Protein AF-A0A920WBU6-F1 (afdb_monomer_lite)

Structure (mmCIF, N/CA/C/O backbone):
data_AF-A0A920WBU6-F1
#
_entry.id   AF-A0A920WBU6-F1
#
loop_
_atom_site.group_PDB
_atom_site.id
_atom_site.type_symbol
_atom_site.label_atom_id
_atom_site.label_alt_id
_atom_site.label_comp_id
_atom_site.label_asym_id
_atom_site.label_entity_id
_atom_site.label_seq_id
_atom_site.pdbx_PDB_ins_code
_atom_site.Cartn_x
_atom_site.Cartn_y
_atom_site.Cartn_z
_atom_site.occupancy
_atom_site.B_iso_or_equiv
_atom_site.auth_seq_id
_atom_site.auth_comp_id
_atom_site.auth_asym_id
_atom_site.auth_atom_id
_atom_site.pdbx_PDB_model_num
ATOM 1 N N . MET A 1 1 ? 0.562 4.150 10.153 1.00 88.31 1 MET A N 1
ATOM 2 C CA . MET A 1 1 ? -0.394 3.120 10.631 1.00 88.31 1 MET A CA 1
ATOM 3 C C . MET A 1 1 ? -0.102 2.672 12.045 1.00 88.31 1 MET A C 1
ATOM 5 O O . MET A 1 1 ? -0.979 2.831 12.881 1.00 88.31 1 MET A O 1
ATOM 9 N N . LYS A 1 2 ? 1.116 2.198 12.343 1.00 90.50 2 LYS A N 1
ATOM 10 C CA . LYS A 1 2 ? 1.506 1.806 13.706 1.00 90.50 2 LYS A CA 1
ATOM 11 C C . LYS A 1 2 ? 1.265 2.912 14.742 1.00 90.50 2 LYS A C 1
ATOM 13 O O . LYS A 1 2 ? 0.577 2.678 15.722 1.00 90.50 2 LYS A O 1
ATOM 18 N N . GLU A 1 3 ? 1.729 4.130 14.470 1.00 93.25 3 GLU A N 1
ATOM 19 C CA . GLU A 1 3 ? 1.515 5.294 15.350 1.00 93.25 3 GLU A CA 1
ATOM 20 C C . GLU A 1 3 ? 0.041 5.720 15.448 1.00 93.25 3 GLU A C 1
ATOM 22 O O . GLU A 1 3 ? -0.410 6.204 16.480 1.00 93.25 3 GLU A O 1
ATOM 27 N N . LEU A 1 4 ? -0.740 5.488 14.388 1.00 92.88 4 LEU A N 1
ATOM 28 C CA . LEU A 1 4 ? -2.182 5.733 14.396 1.00 92.88 4 LEU A CA 1
ATOM 29 C C . LEU A 1 4 ? -2.956 4.648 15.156 1.00 92.88 4 LEU A C 1
ATOM 31 O O . LEU A 1 4 ? -4.115 4.892 15.481 1.00 92.88 4 LEU A O 1
ATOM 35 N N . GLY A 1 5 ? -2.332 3.510 15.479 1.00 94.56 5 GLY A N 1
ATOM 36 C CA . GLY A 1 5 ? -2.953 2.392 16.191 1.00 94.56 5 GLY A CA 1
ATOM 37 C C . GLY A 1 5 ? -3.819 1.475 15.325 1.00 94.56 5 GLY A C 1
ATOM 38 O O . GLY A 1 5 ? -4.564 0.691 15.884 1.00 94.56 5 GLY A O 1
ATOM 39 N N . VAL A 1 6 ? -3.718 1.560 13.993 1.00 96.81 6 VAL A N 1
ATOM 40 C CA . VAL A 1 6 ? -4.595 0.832 13.042 1.00 96.81 6 VAL A CA 1
ATOM 41 C C . VAL A 1 6 ? -3.882 -0.282 12.269 1.00 96.81 6 VAL A C 1
ATOM 43 O O . VAL A 1 6 ? -4.370 -0.760 11.249 1.00 96.81 6 VAL A O 1
ATOM 46 N N . ILE A 1 7 ? -2.648 -0.621 12.659 1.00 95.25 7 ILE A N 1
ATOM 47 C CA . ILE A 1 7 ? -1.827 -1.562 11.883 1.00 95.25 7 ILE A CA 1
ATOM 48 C C . ILE A 1 7 ? -2.450 -2.962 11.849 1.00 95.25 7 ILE A C 1
ATOM 50 O O . ILE A 1 7 ? -2.469 -3.581 10.792 1.00 95.25 7 ILE A O 1
ATOM 54 N N . THR A 1 8 ? -3.037 -3.402 12.962 1.00 95.38 8 THR A N 1
ATOM 55 C CA . THR A 1 8 ? -3.684 -4.711 13.085 1.00 95.38 8 THR A CA 1
ATOM 56 C C . THR A 1 8 ? -4.884 -4.834 12.145 1.00 95.38 8 THR A C 1
ATOM 58 O O . THR A 1 8 ? -5.010 -5.830 11.438 1.00 95.38 8 THR A O 1
ATOM 61 N N . GLU A 1 9 ? -5.746 -3.818 12.077 1.00 96.75 9 GLU A N 1
ATOM 62 C CA . GLU A 1 9 ? -6.921 -3.798 11.197 1.00 96.75 9 GLU A CA 1
ATOM 63 C C . GLU A 1 9 ? -6.523 -3.792 9.714 1.00 96.75 9 GLU A C 1
ATOM 65 O O . GLU A 1 9 ? -7.150 -4.456 8.883 1.00 96.75 9 GLU A O 1
ATOM 70 N N . VAL A 1 10 ? -5.446 -3.076 9.375 1.00 96.50 10 VAL A N 1
ATOM 71 C CA . VAL A 1 10 ? -4.890 -3.055 8.015 1.00 96.50 10 VAL A CA 1
ATOM 72 C C . VAL A 1 10 ? -4.339 -4.432 7.623 1.00 96.50 10 VAL A C 1
ATOM 74 O O . VAL A 1 10 ? -4.602 -4.884 6.510 1.00 96.50 10 VAL A O 1
ATOM 77 N N . GLU A 1 11 ? -3.633 -5.124 8.522 1.00 94.94 11 GLU A N 1
ATOM 78 C CA . GLU A 1 11 ? -3.115 -6.482 8.283 1.00 94.94 11 GLU A CA 1
ATOM 79 C C . GLU A 1 11 ? -4.247 -7.513 8.144 1.00 94.94 11 GLU A C 1
ATOM 81 O O . GLU A 1 11 ? -4.230 -8.346 7.235 1.00 94.94 11 GLU A O 1
ATOM 86 N N . GLN A 1 12 ? -5.279 -7.419 8.987 1.00 96.81 12 GLN A N 1
ATOM 87 C CA . GLN A 1 12 ? -6.450 -8.304 8.945 1.00 96.81 12 GLN A CA 1
ATOM 88 C C . GLN A 1 12 ? -7.327 -8.102 7.704 1.00 96.81 12 GLN A C 1
ATOM 90 O O . GLN A 1 12 ? -8.055 -9.014 7.317 1.00 96.81 12 GLN A O 1
ATOM 95 N N . SER A 1 13 ? -7.235 -6.944 7.045 1.00 96.62 13 SER A N 1
ATOM 96 C CA . SER A 1 13 ? -7.969 -6.661 5.802 1.00 96.62 13 SER A CA 1
ATOM 97 C C . SER A 1 13 ? -7.482 -7.486 4.604 1.00 96.62 13 SER A C 1
ATOM 99 O O . SER A 1 13 ? -8.103 -7.444 3.542 1.00 96.62 13 SER A O 1
ATOM 101 N N . GLY A 1 14 ? -6.371 -8.220 4.741 1.00 96.38 14 GLY A N 1
ATOM 102 C CA . GLY A 1 14 ? -5.851 -9.092 3.686 1.00 96.38 14 GLY A CA 1
ATOM 103 C C . GLY A 1 14 ? -5.264 -8.335 2.493 1.00 96.38 14 GLY A C 1
ATOM 104 O O . GLY A 1 14 ? -5.173 -8.883 1.395 1.00 96.38 14 GLY A O 1
ATOM 105 N N . PHE A 1 15 ? -4.877 -7.070 2.682 1.00 98.00 15 PHE A N 1
ATOM 106 C CA . PHE A 1 15 ? -4.213 -6.290 1.644 1.00 98.00 15 PHE A CA 1
ATOM 107 C C . PHE A 1 15 ? -2.872 -6.914 1.255 1.00 98.00 15 PHE A C 1
ATOM 109 O O . PHE A 1 15 ? -2.108 -7.372 2.103 1.00 98.00 15 PHE A O 1
ATOM 116 N N . LEU A 1 16 ? -2.564 -6.902 -0.043 1.00 97.69 16 LEU A N 1
ATOM 117 C CA . LEU A 1 16 ? -1.346 -7.520 -0.555 1.00 97.69 16 LEU A CA 1
ATOM 118 C C . LEU A 1 16 ? -0.113 -6.704 -0.128 1.00 97.69 16 LEU A C 1
ATOM 120 O O . LEU A 1 16 ? -0.060 -5.503 -0.426 1.00 97.69 16 LEU A O 1
ATOM 124 N N . PRO A 1 17 ? 0.906 -7.326 0.492 1.00 97.12 17 PRO A N 1
ATOM 125 C CA . PRO A 1 17 ? 2.173 -6.661 0.750 1.00 97.12 17 PRO A CA 1
ATOM 126 C C . PRO A 1 17 ? 2.839 -6.205 -0.551 1.00 97.12 17 PRO A C 1
ATOM 128 O O . PRO A 1 17 ? 3.029 -6.970 -1.497 1.00 97.12 17 PRO A O 1
ATOM 131 N N . LYS A 1 18 ? 3.228 -4.934 -0.589 1.00 97.88 18 LYS A N 1
ATOM 132 C CA . LYS A 1 18 ? 4.015 -4.322 -1.655 1.00 97.88 18 LYS A CA 1
ATOM 133 C C . LYS A 1 18 ? 5.452 -4.181 -1.174 1.00 97.88 18 LYS A C 1
ATOM 135 O O . LYS A 1 18 ? 5.734 -3.308 -0.360 1.00 97.88 18 LYS A O 1
ATOM 140 N N . TYR A 1 19 ? 6.361 -4.991 -1.704 1.00 98.00 19 TYR A N 1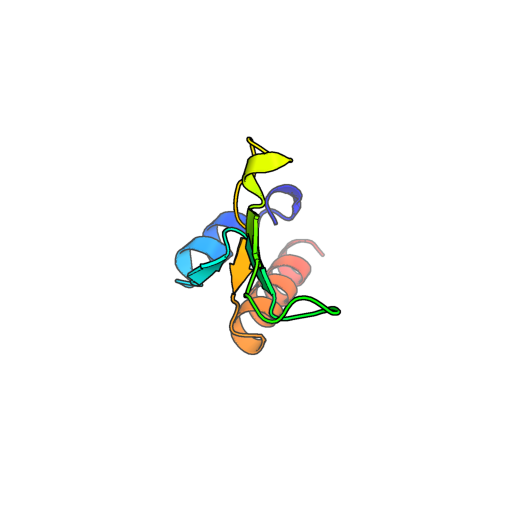
ATOM 141 C CA . TYR A 1 19 ? 7.778 -4.967 -1.311 1.00 98.00 19 TYR A CA 1
ATOM 142 C C . TYR A 1 19 ? 8.618 -3.914 -2.037 1.00 98.00 19 TYR A C 1
ATOM 144 O O . TYR A 1 19 ? 9.746 -3.642 -1.641 1.00 98.00 19 TYR A O 1
ATOM 152 N N . GLY A 1 20 ? 8.080 -3.305 -3.089 1.00 97.62 20 GLY A N 1
ATOM 153 C CA . GLY A 1 20 ? 8.815 -2.353 -3.906 1.00 97.62 20 GLY A CA 1
ATOM 154 C C . GLY A 1 20 ? 8.054 -2.005 -5.172 1.00 97.62 20 GLY A C 1
ATOM 155 O O . GLY A 1 20 ? 6.815 -2.027 -5.191 1.00 97.62 20 GLY A O 1
ATOM 156 N N . ALA A 1 21 ? 8.784 -1.698 -6.235 1.00 97.81 21 ALA A N 1
ATOM 157 C CA . ALA A 1 21 ? 8.195 -1.503 -7.550 1.00 97.81 21 ALA A CA 1
ATOM 158 C C . ALA A 1 21 ? 9.142 -1.946 -8.664 1.00 97.81 21 ALA A C 1
ATOM 160 O O . ALA A 1 21 ? 10.362 -1.876 -8.535 1.00 97.81 21 ALA A O 1
ATOM 161 N N . THR A 1 22 ? 8.542 -2.345 -9.781 1.00 97.62 22 THR A N 1
ATOM 162 C CA . THR A 1 22 ? 9.224 -2.591 -11.049 1.00 97.62 22 THR A CA 1
ATOM 163 C C . THR A 1 22 ? 8.825 -1.497 -12.027 1.00 97.62 22 THR A C 1
ATOM 165 O O . THR A 1 22 ? 7.645 -1.169 -12.147 1.00 97.62 22 THR A O 1
ATOM 168 N N . MET A 1 23 ? 9.806 -0.932 -12.719 1.00 96.81 23 MET A N 1
ATOM 169 C CA . MET A 1 23 ? 9.641 0.160 -13.666 1.00 96.81 23 MET A CA 1
ATOM 170 C C . MET A 1 23 ? 10.182 -0.264 -15.027 1.00 96.81 23 MET A C 1
ATOM 172 O O . MET A 1 23 ? 11.315 -0.727 -15.133 1.00 96.81 23 MET A O 1
ATOM 176 N N . LEU A 1 24 ? 9.394 -0.043 -16.075 1.00 96.75 24 LEU A N 1
ATOM 177 C CA . LEU A 1 24 ? 9.894 0.054 -17.442 1.00 96.75 24 LEU A CA 1
ATOM 178 C C . LEU A 1 24 ? 9.852 1.533 -17.824 1.00 96.75 24 LEU A C 1
ATOM 180 O O . LEU A 1 24 ? 8.811 2.054 -18.219 1.00 96.75 24 LEU A O 1
ATOM 184 N N . TRP A 1 25 ? 10.959 2.231 -17.588 1.00 95.31 25 TRP A N 1
ATOM 185 C CA . TRP A 1 25 ? 11.037 3.681 -17.735 1.00 95.31 25 TRP A CA 1
ATOM 186 C C . TRP A 1 25 ? 12.473 4.131 -18.013 1.00 95.31 25 TRP A C 1
ATOM 188 O O . TRP A 1 25 ? 13.407 3.636 -17.379 1.00 95.31 25 TRP A O 1
ATOM 198 N N . GLY A 1 26 ? 12.633 5.111 -18.907 1.00 94.00 26 GLY A N 1
ATOM 199 C CA . GLY A 1 26 ? 13.924 5.654 -19.339 1.00 94.00 26 GLY A CA 1
ATOM 200 C C . GLY A 1 26 ? 14.330 5.195 -20.743 1.00 94.00 26 GLY A C 1
ATOM 201 O O . GLY A 1 26 ? 13.521 4.663 -21.495 1.00 94.00 26 GLY A O 1
ATOM 202 N N . SER A 1 27 ? 15.594 5.424 -21.110 1.00 93.44 27 SER A N 1
ATOM 203 C CA . SER A 1 27 ? 16.148 5.020 -22.415 1.00 93.44 27 SER A CA 1
ATOM 204 C C . SER A 1 27 ? 16.470 3.525 -22.512 1.00 93.44 27 SER A C 1
ATOM 206 O O . SER A 1 27 ? 16.722 3.015 -23.601 1.00 93.44 27 SER A O 1
ATOM 208 N N . GLN A 1 28 ? 16.482 2.821 -21.379 1.00 93.31 28 GLN A N 1
ATOM 209 C CA . 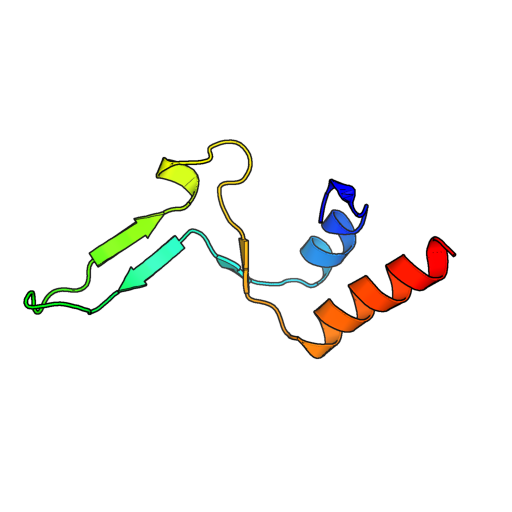GLN A 1 28 ? 16.753 1.391 -21.302 1.00 93.31 28 GLN A CA 1
ATOM 210 C C . GLN A 1 28 ? 15.457 0.590 -21.531 1.00 93.31 28 GLN A C 1
ATOM 212 O O . GLN A 1 28 ? 14.461 0.856 -20.859 1.00 93.31 28 GLN A O 1
ATOM 217 N N . PRO A 1 29 ? 15.456 -0.414 -22.428 1.00 93.94 29 PRO A N 1
ATOM 218 C CA . PRO A 1 29 ? 14.257 -1.189 -22.759 1.00 93.94 29 PRO A CA 1
ATOM 219 C C . PRO A 1 29 ? 13.951 -2.322 -21.765 1.00 93.94 29 PRO A C 1
ATOM 221 O O . PRO A 1 29 ? 12.940 -3.003 -21.911 1.00 93.94 29 PRO A O 1
ATOM 224 N N . HIS A 1 30 ? 14.817 -2.560 -20.776 1.00 97.00 30 HIS A N 1
ATOM 225 C CA . HIS A 1 30 ? 14.640 -3.625 -19.792 1.00 97.00 30 HIS A CA 1
ATOM 226 C C . HIS A 1 30 ? 14.017 -3.075 -18.501 1.00 97.00 30 HIS A C 1
ATOM 228 O O . HIS A 1 30 ? 14.439 -2.014 -18.032 1.00 97.00 30 HIS A O 1
ATOM 234 N N . PRO A 1 31 ? 13.043 -3.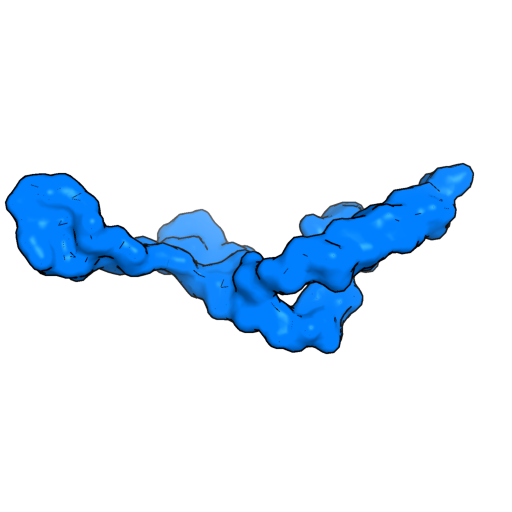783 -17.900 1.00 97.25 31 PRO A N 1
ATOM 235 C CA . PRO A 1 31 ? 12.483 -3.378 -16.622 1.00 97.25 31 PRO A CA 1
ATOM 236 C C . PRO A 1 31 ? 13.534 -3.485 -15.513 1.00 97.25 31 PRO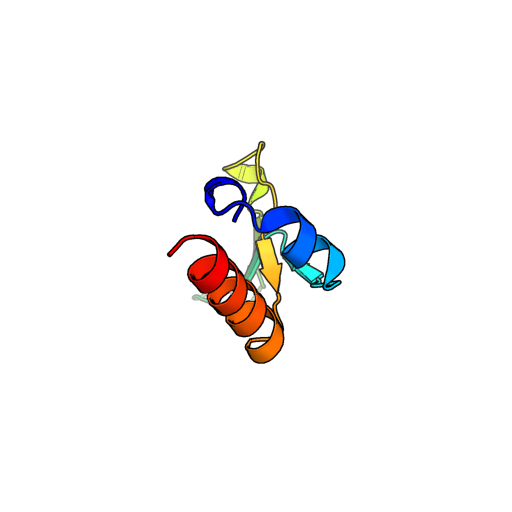 A C 1
ATOM 238 O O . PRO A 1 31 ? 14.330 -4.424 -15.480 1.00 97.25 31 PRO A O 1
ATOM 241 N N . TRP A 1 32 ? 13.499 -2.549 -14.5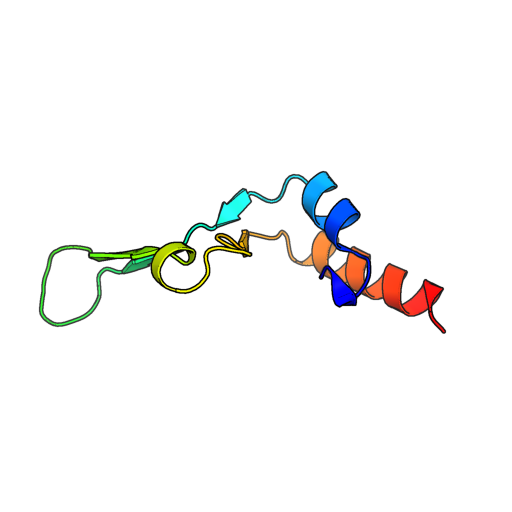71 1.00 96.19 32 TRP A N 1
ATOM 242 C CA . TRP A 1 32 ? 14.330 -2.560 -13.369 1.00 96.19 32 TRP A CA 1
ATOM 243 C C . TRP A 1 32 ? 13.446 -2.487 -12.126 1.00 96.19 32 TRP A C 1
ATOM 245 O O . TRP A 1 32 ? 12.345 -1.941 -12.167 1.00 96.19 32 TRP A O 1
ATOM 255 N N . SER A 1 33 ? 13.902 -3.074 -11.022 1.00 97.00 33 SER A N 1
ATOM 256 C CA . SER A 1 33 ? 13.148 -3.111 -9.765 1.00 97.00 33 SER A CA 1
ATOM 257 C C . SER A 1 33 ? 13.956 -2.520 -8.626 1.00 97.00 33 SER A C 1
ATOM 259 O O . SER A 1 33 ? 15.182 -2.516 -8.670 1.00 97.00 33 SER A O 1
ATOM 261 N N . TRP A 1 34 ? 13.248 -2.048 -7.612 1.00 96.50 34 TRP A N 1
ATOM 262 C CA . TRP A 1 34 ? 13.813 -1.583 -6.352 1.00 96.50 34 TRP A CA 1
ATOM 263 C C . TRP A 1 34 ? 12.911 -2.039 -5.207 1.00 96.50 34 TRP A C 1
ATOM 265 O O . TRP A 1 34 ? 11.691 -2.160 -5.384 1.00 96.50 34 TRP A O 1
ATOM 275 N N . TYR A 1 35 ? 13.509 -2.291 -4.044 1.00 97.69 35 TYR A N 1
ATOM 276 C CA . TYR A 1 35 ? 12.821 -2.862 -2.886 1.00 97.69 35 TYR A CA 1
ATOM 277 C C . TYR A 1 35 ? 12.903 -1.927 -1.681 1.00 97.69 35 TYR A C 1
ATOM 279 O O . TYR A 1 35 ? 13.945 -1.345 -1.391 1.00 97.69 35 TYR A O 1
ATOM 287 N N . PHE A 1 36 ? 11.815 -1.814 -0.919 1.00 96.94 36 PHE A N 1
ATOM 288 C CA . PHE A 1 36 ? 11.795 -0.987 0.294 1.00 96.94 36 PHE A CA 1
ATOM 289 C C . PHE A 1 36 ? 12.811 -1.473 1.336 1.00 96.94 36 PHE A C 1
ATOM 291 O O . PHE A 1 36 ? 13.423 -0.662 2.032 1.00 96.94 36 PHE A O 1
ATOM 298 N N . SER A 1 37 ? 13.053 -2.784 1.391 1.00 97.06 37 SER A N 1
ATOM 299 C CA . SER A 1 37 ? 14.043 -3.396 2.277 1.00 97.06 37 SER A CA 1
ATOM 300 C C . SER A 1 37 ? 15.479 -2.928 2.035 1.00 97.06 37 SER A C 1
ATOM 302 O O . SER A 1 37 ? 16.294 -3.086 2.929 1.00 97.06 37 SER A O 1
ATOM 304 N N . GLU A 1 38 ? 15.815 -2.349 0.878 1.00 96.25 38 GLU A N 1
ATOM 305 C CA . GLU A 1 38 ? 17.165 -1.816 0.613 1.00 96.25 38 GLU A CA 1
ATOM 306 C C . GLU A 1 38 ? 17.470 -0.555 1.435 1.00 96.25 38 GLU A C 1
ATOM 308 O O . GLU A 1 38 ? 18.630 -0.221 1.659 1.00 96.25 38 GLU A O 1
ATOM 313 N N . THR A 1 39 ? 16.431 0.157 1.884 1.00 93.31 39 THR A N 1
ATOM 314 C CA . THR A 1 39 ? 16.557 1.435 2.607 1.00 93.31 39 THR A CA 1
ATOM 315 C C . THR A 1 39 ? 15.909 1.414 3.989 1.00 93.31 39 THR A C 1
ATOM 317 O O . THR A 1 39 ? 16.263 2.227 4.842 1.00 93.31 39 THR A O 1
ATOM 320 N N . ASN A 1 40 ? 14.981 0.486 4.244 1.00 93.06 40 ASN A N 1
ATOM 321 C CA . ASN A 1 40 ? 14.297 0.359 5.525 1.00 93.06 40 ASN A CA 1
ATOM 322 C C . ASN A 1 40 ? 14.118 -1.111 5.928 1.00 93.06 40 ASN A C 1
ATOM 324 O O . ASN A 1 40 ? 13.210 -1.801 5.468 1.00 93.06 40 ASN A O 1
ATOM 328 N N . HIS A 1 41 ? 14.969 -1.578 6.844 1.00 93.19 41 HIS A N 1
ATOM 329 C CA . HIS A 1 41 ? 14.911 -2.954 7.349 1.00 93.19 41 HIS A CA 1
ATOM 330 C C . HIS A 1 41 ? 13.762 -3.176 8.343 1.00 93.19 41 HIS A C 1
ATOM 332 O O . HIS A 1 41 ? 13.297 -4.301 8.502 1.00 93.19 41 HIS A O 1
ATOM 338 N N . GLN A 1 42 ? 13.304 -2.122 9.026 1.00 95.06 42 GLN A N 1
ATOM 339 C CA . GLN A 1 42 ? 12.247 -2.226 10.033 1.00 95.06 42 GLN A CA 1
ATOM 340 C C . GLN A 1 42 ? 10.858 -2.351 9.396 1.00 95.06 42 GLN A C 1
ATOM 342 O O . GLN A 1 42 ? 10.007 -3.075 9.909 1.00 95.06 42 GLN A O 1
ATOM 347 N N . TYR A 1 43 ? 10.632 -1.658 8.280 1.00 93.81 43 TYR A N 1
ATOM 348 C CA . TYR A 1 43 ? 9.375 -1.672 7.536 1.00 93.81 43 TYR A CA 1
ATOM 349 C C . TYR A 1 43 ? 9.657 -2.007 6.062 1.00 93.81 43 TYR A C 1
ATOM 351 O O . TYR A 1 43 ? 9.686 -1.109 5.219 1.00 93.81 43 TYR A O 1
ATOM 359 N N . PRO A 1 44 ? 9.881 -3.295 5.733 1.00 96.44 44 PRO A N 1
ATOM 360 C CA . PRO A 1 44 ? 10.372 -3.708 4.416 1.00 96.44 44 PRO A CA 1
ATOM 361 C C . PRO A 1 44 ? 9.286 -3.761 3.331 1.00 96.44 44 PRO A C 1
ATOM 363 O O . PRO A 1 44 ? 9.563 -4.170 2.205 1.00 96.44 44 PRO A O 1
ATOM 366 N N . HIS A 1 45 ? 8.040 -3.407 3.654 1.00 96.19 45 HIS A N 1
ATOM 367 C CA . HIS A 1 45 ? 6.928 -3.389 2.712 1.00 96.19 45 HIS A CA 1
ATOM 368 C C . HIS A 1 45 ? 5.853 -2.370 3.098 1.00 96.19 45 HIS A C 1
ATOM 370 O O . HIS A 1 45 ? 5.761 -1.920 4.240 1.00 96.19 45 HIS A O 1
ATOM 376 N N . ALA A 1 46 ? 5.021 -2.042 2.115 1.00 96.62 46 ALA A N 1
ATOM 377 C CA . ALA A 1 46 ? 3.751 -1.345 2.270 1.00 96.62 46 ALA A CA 1
ATOM 378 C C . ALA A 1 46 ? 2.593 -2.289 1.895 1.00 96.62 46 ALA A C 1
ATOM 380 O O . ALA A 1 46 ? 2.806 -3.485 1.713 1.00 96.62 46 ALA A O 1
ATOM 381 N N . PHE A 1 47 ? 1.379 -1.764 1.727 1.00 97.56 47 PHE A N 1
ATOM 382 C CA . PHE A 1 47 ? 0.208 -2.538 1.305 1.00 97.56 47 PHE A CA 1
ATOM 383 C C . PHE A 1 47 ? -0.424 -1.942 0.044 1.00 97.56 47 PHE A C 1
ATOM 385 O O . PHE A 1 47 ? -0.509 -0.720 -0.093 1.00 97.56 47 PHE A O 1
ATOM 392 N N . GLN A 1 48 ? -0.885 -2.800 -0.865 1.00 98.12 48 GLN A N 1
ATOM 393 C CA . GLN A 1 48 ? -1.823 -2.426 -1.925 1.00 98.12 48 GLN A CA 1
ATOM 394 C C . GLN A 1 48 ? -3.243 -2.540 -1.373 1.00 98.12 48 GLN A C 1
ATOM 396 O O . GLN A 1 48 ? -3.685 -3.634 -1.026 1.00 98.12 48 GLN A O 1
ATOM 401 N N . VAL A 1 49 ? -3.950 -1.416 -1.282 1.00 98.31 49 VAL A N 1
ATOM 402 C CA . VAL A 1 49 ? -5.230 -1.340 -0.569 1.00 98.31 49 VAL A CA 1
ATOM 403 C C . VAL A 1 49 ? -6.424 -1.235 -1.510 1.00 98.31 49 VAL A C 1
ATOM 405 O O . VAL A 1 49 ? -6.349 -0.612 -2.570 1.00 98.31 49 VAL A O 1
ATOM 408 N N . TRP A 1 50 ? -7.570 -1.752 -1.066 1.00 98.12 50 TRP A N 1
ATOM 409 C CA . TRP A 1 50 ? -8.863 -1.323 -1.591 1.00 98.12 50 TRP A CA 1
ATOM 410 C C . TRP A 1 50 ? -9.293 -0.059 -0.844 1.00 98.12 50 TRP A C 1
ATOM 412 O O . TRP A 1 50 ? -9.524 -0.084 0.367 1.00 98.12 50 TRP A O 1
ATOM 422 N N . ARG A 1 51 ? -9.351 1.061 -1.573 1.00 98.38 51 ARG A N 1
ATOM 423 C CA . ARG A 1 51 ? -9.528 2.400 -0.992 1.00 98.38 51 ARG A CA 1
ATOM 424 C C . ARG A 1 51 ? -10.751 2.529 -0.076 1.00 98.38 51 ARG A C 1
ATOM 426 O O . ARG A 1 51 ? -10.558 3.034 1.020 1.00 98.38 51 ARG A O 1
ATOM 433 N N . PRO A 1 52 ? -11.952 2.034 -0.429 1.00 98.31 52 PRO A N 1
ATOM 434 C CA . PRO A 1 52 ? -13.106 2.131 0.463 1.00 98.31 52 PRO A CA 1
ATOM 435 C C . PRO A 1 52 ? -12.906 1.466 1.835 1.00 98.31 52 PRO A C 1
ATOM 437 O O . PRO A 1 52 ? -13.180 2.105 2.845 1.00 98.31 52 PRO A O 1
ATOM 440 N N . THR A 1 53 ? -12.375 0.236 1.909 1.00 98.12 53 THR A N 1
ATOM 441 C CA . THR A 1 53 ? -12.085 -0.404 3.213 1.00 98.12 53 THR A CA 1
ATOM 442 C C . THR A 1 53 ? -11.020 0.354 3.983 1.00 98.12 53 THR A C 1
ATOM 444 O O . THR A 1 53 ? -11.177 0.593 5.177 1.00 98.12 53 THR A O 1
ATOM 447 N N . PHE A 1 54 ? -9.933 0.735 3.315 1.00 98.38 54 PHE A N 1
ATOM 448 C CA . PHE A 1 54 ? -8.834 1.422 3.980 1.00 98.38 54 PHE A CA 1
ATOM 449 C C . PHE A 1 54 ? -9.262 2.784 4.540 1.00 98.38 54 PHE A C 1
ATOM 451 O O . PHE A 1 54 ? -8.988 3.087 5.700 1.00 98.38 54 PHE A O 1
ATOM 458 N N . ASP A 1 55 ? -9.987 3.575 3.750 1.00 98.25 55 ASP A N 1
ATOM 459 C CA . ASP A 1 55 ? -10.494 4.878 4.171 1.00 98.25 55 ASP A CA 1
ATOM 460 C C . ASP A 1 55 ? -11.504 4.720 5.328 1.00 98.25 55 ASP A C 1
ATOM 462 O O . ASP A 1 55 ? -11.470 5.509 6.274 1.00 98.25 55 ASP A O 1
ATOM 466 N N . ASN A 1 56 ? -12.336 3.666 5.321 1.00 98.25 56 ASN A N 1
ATOM 467 C CA . ASN A 1 56 ? -13.252 3.364 6.426 1.00 98.25 56 ASN A CA 1
ATOM 468 C C . ASN A 1 56 ? -12.509 3.056 7.738 1.00 98.25 56 ASN A C 1
ATOM 470 O O . ASN A 1 56 ? -12.860 3.611 8.775 1.00 98.25 56 ASN A O 1
ATOM 474 N N . ILE A 1 57 ? -11.440 2.250 7.698 1.00 97.81 57 ILE A N 1
ATOM 475 C CA . ILE A 1 57 ? -10.598 1.965 8.879 1.00 97.81 57 ILE A CA 1
ATOM 476 C C . ILE A 1 57 ? -10.050 3.266 9.482 1.00 97.81 57 ILE A C 1
ATOM 478 O O . ILE A 1 57 ? -10.062 3.456 10.701 1.00 97.81 57 ILE A O 1
ATOM 482 N N . LEU A 1 58 ? -9.57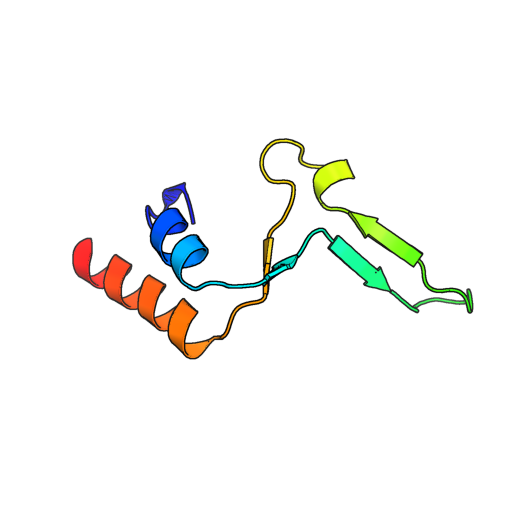7 4.185 8.635 1.00 97.75 58 LEU A N 1
ATOM 483 C CA . LEU A 1 58 ? -9.043 5.471 9.088 1.00 97.75 58 LEU A CA 1
ATOM 484 C C . LEU A 1 58 ? -10.128 6.372 9.688 1.00 97.75 58 LEU A C 1
ATOM 486 O O . LEU A 1 58 ? -9.889 7.027 10.711 1.00 97.75 58 LEU A O 1
ATOM 490 N N . LEU A 1 59 ? -11.310 6.399 9.072 1.00 97.88 59 LEU A N 1
ATOM 491 C CA . LEU A 1 59 ? -12.446 7.188 9.537 1.00 97.88 59 LEU A CA 1
ATOM 492 C C . LEU A 1 59 ? -12.953 6.684 10.895 1.00 97.88 59 LEU A C 1
ATOM 494 O O . LEU A 1 59 ? -13.085 7.475 11.830 1.00 97.88 59 LEU A O 1
ATOM 498 N N . GLU A 1 60 ? -13.150 5.372 11.037 1.00 97.25 60 GLU A N 1
ATOM 499 C CA . GLU A 1 60 ? -13.550 4.746 12.301 1.00 97.25 60 GLU A CA 1
ATOM 500 C C . GLU A 1 60 ? -12.526 4.997 13.413 1.00 97.25 60 GLU A C 1
ATOM 502 O O . GLU A 1 60 ? -12.900 5.323 14.540 1.00 97.25 60 GLU A O 1
ATOM 507 N N . ASN A 1 61 ? -11.227 4.895 13.114 1.00 96.94 61 ASN A N 1
ATOM 508 C CA . ASN A 1 61 ? -10.177 5.197 14.087 1.00 96.94 61 ASN A CA 1
ATOM 509 C C . ASN A 1 61 ? -10.197 6.662 14.536 1.00 96.94 61 ASN A C 1
ATOM 511 O O . ASN A 1 61 ? -9.979 6.945 15.711 1.00 96.94 61 ASN A O 1
ATOM 515 N N . SER A 1 62 ? -10.472 7.588 13.617 1.00 96.50 62 SER A N 1
ATOM 516 C CA . SER A 1 62 ? -10.594 9.012 13.946 1.00 96.50 62 SER A CA 1
ATOM 517 C C . SER A 1 62 ? -11.781 9.255 14.880 1.00 96.50 62 SER A C 1
ATOM 519 O O . SER A 1 62 ? -11.628 9.941 15.887 1.00 96.50 62 SER A O 1
ATOM 521 N N . GLY A 1 63 ? -12.925 8.617 14.609 1.00 96.06 63 GLY A N 1
ATOM 522 C CA . GLY A 1 63 ? -14.105 8.681 15.474 1.00 96.06 63 GLY A CA 1
ATOM 523 C C . GLY A 1 63 ? -13.881 8.116 16.882 1.00 96.06 63 GLY A C 1
ATOM 524 O O . GLY A 1 63 ? -14.440 8.641 17.834 1.00 96.06 63 GLY A O 1
ATOM 525 N N . LYS A 1 64 ? -13.027 7.094 17.045 1.00 94.00 64 LYS A N 1
ATOM 526 C CA . LYS A 1 64 ? -12.672 6.526 18.365 1.00 94.00 64 LYS A CA 1
ATOM 527 C C . LYS A 1 64 ? -11.765 7.433 19.211 1.00 94.00 64 LYS A C 1
ATOM 529 O O . LYS A 1 64 ? -11.603 7.167 20.399 1.00 94.00 64 LYS A O 1
ATOM 534 N N . LYS A 1 65 ? -11.110 8.428 18.602 1.00 93.00 65 LYS A N 1
ATOM 535 C CA . LYS A 1 65 ? -10.110 9.297 19.254 1.00 93.00 65 LYS A CA 1
ATOM 536 C C . LYS A 1 65 ? -10.585 10.734 19.496 1.00 93.00 65 LYS A C 1
ATOM 538 O O . LYS A 1 65 ? -9.834 11.494 20.106 1.00 93.00 65 LYS A O 1
ATOM 543 N N . GLY A 1 66 ? -11.759 11.104 18.984 1.00 82.56 66 GLY A N 1
ATOM 544 C CA . GLY A 1 66 ? -12.443 12.366 19.289 1.00 82.56 66 GLY A CA 1
ATOM 545 C C . GLY A 1 66 ? -13.383 12.209 20.472 1.00 82.56 66 GLY A C 1
ATOM 546 O O . GLY A 1 66 ? -13.566 13.220 21.181 1.00 82.56 66 GLY A O 1
#

Sequence (66 aa):
MKELGVITEVEQSGFLPKYGATMLWGSQPHPWSWYFSETNHQYPHAFQVWRPTFDNILLENSGKKG

pLDDT: mean 95.93, std 2.62, range [82.56, 98.38]

Foldseek 3Di:
DVVLVLVVVVVVVVFDWAQWDWDCDDPDRDIDIDGCCVPDVPDRTDGDDDVVSVVVSVVVSVVVVD

Secondary structure (DSSP, 8-state):
-TTTT-HHHHHHTTPEEE-EEEE--SS-SS-EEEEGGGT-SSS--EEE--HHHHHHHHHHHHHHH-

Radius of gyration: 15.66 Å; chains: 1; bounding box: 31×22×42 Å